Protein AF-A0A8I2YQ74-F1 (afdb_monomer_lite)

pLDDT: mean 82.82, std 14.24, range [42.28, 96.56]

Secondary structure (DSSP, 8-state):
--HHHHHHHHHHHHHHHHHHHHHHHHHHHHHHHHHHHHHHHHHHHHHHHHHHHHHHHHH-SHHHIIIIIIHHHHHHHHHHHHHHHHS-TTS-PPPTTSHHHHHHHHHHHHHHHHHIIIIIS-S----TT-HHHHHHHHHHTTS--

Radius of gyration: 22.86 Å; chains: 1; bounding box: 52×30×79 Å

Organism: NCBI:txid495285

Structure (mmCIF, N/CA/C/O backbone):
data_AF-A0A8I2YQ74-F1
#
_entry.id   AF-A0A8I2YQ74-F1
#
loop_
_atom_site.group_PDB
_atom_site.id
_atom_site.type_symbol
_atom_site.label_atom_id
_atom_site.label_alt_id
_atom_site.label_comp_id
_atom_site.label_asym_id
_atom_site.label_entity_id
_atom_site.label_seq_id
_atom_site.pdbx_PDB_ins_code
_atom_site.Cartn_x
_atom_site.Cartn_y
_atom_site.Cartn_z
_atom_site.occupancy
_atom_site.B_iso_or_equiv
_atom_site.auth_seq_id
_atom_site.auth_comp_id
_atom_site.auth_asym_id
_atom_site.auth_atom_id
_atom_site.pdbx_PDB_model_num
ATOM 1 N N . MET A 1 1 ? -22.155 -6.790 31.467 1.00 57.00 1 MET A N 1
ATOM 2 C CA . MET A 1 1 ? -21.284 -6.964 30.283 1.00 57.00 1 MET A CA 1
ATOM 3 C C . MET A 1 1 ? -22.067 -7.779 29.262 1.00 57.00 1 MET A C 1
ATOM 5 O O . MET A 1 1 ? -22.528 -8.850 29.637 1.00 57.00 1 MET A O 1
ATOM 9 N N . ASN A 1 2 ? -22.307 -7.280 28.047 1.00 72.25 2 ASN A N 1
ATOM 10 C CA . ASN A 1 2 ? -23.097 -8.011 27.047 1.00 72.25 2 ASN A CA 1
ATOM 11 C C . ASN A 1 2 ? -22.190 -9.066 26.367 1.00 72.25 2 ASN A C 1
ATOM 13 O O . ASN A 1 2 ? -21.065 -8.716 26.005 1.00 72.25 2 ASN A O 1
ATOM 17 N N . PRO A 1 3 ? -22.597 -10.338 26.183 1.00 66.88 3 PRO A N 1
ATOM 18 C CA . PRO A 1 3 ? -21.779 -11.355 25.502 1.00 66.88 3 PRO A CA 1
ATOM 19 C C . PRO A 1 3 ? -21.260 -10.924 24.115 1.00 66.88 3 PRO A C 1
ATOM 21 O O . PRO A 1 3 ? -20.165 -11.324 23.711 1.00 66.88 3 PRO A O 1
ATOM 24 N N . GLY A 1 4 ? -21.979 -10.034 23.419 1.00 73.00 4 GLY A N 1
ATOM 25 C CA . GLY A 1 4 ? -21.520 -9.428 22.164 1.00 73.00 4 GLY A CA 1
ATOM 26 C C . GLY A 1 4 ? -20.239 -8.589 22.294 1.00 73.00 4 GLY A C 1
ATOM 27 O O . GLY A 1 4 ? -19.441 -8.542 21.358 1.00 73.00 4 GLY A O 1
ATOM 28 N N . ASP A 1 5 ? -19.979 -7.983 23.454 1.00 73.62 5 ASP A N 1
ATOM 29 C CA . ASP A 1 5 ? -18.810 -7.121 23.670 1.00 73.62 5 ASP A CA 1
ATOM 30 C C . ASP A 1 5 ? -17.509 -7.931 23.729 1.00 73.62 5 ASP A C 1
ATOM 32 O O . ASP A 1 5 ? -16.469 -7.488 23.237 1.00 73.62 5 ASP A O 1
ATOM 36 N N . HIS A 1 6 ? -17.561 -9.148 24.282 1.00 76.19 6 HIS A N 1
ATOM 37 C CA . HIS A 1 6 ? -16.392 -10.020 24.397 1.00 76.19 6 HIS A CA 1
ATOM 38 C C . HIS A 1 6 ? -15.930 -10.520 23.020 1.00 76.19 6 HIS A C 1
ATOM 40 O O . HIS A 1 6 ? -14.753 -10.403 22.677 1.00 76.19 6 HIS A O 1
ATOM 46 N N . SER A 1 7 ? -16.873 -10.967 22.182 1.00 82.50 7 SER A N 1
ATOM 47 C CA . SER A 1 7 ? -16.595 -11.399 20.804 1.00 82.50 7 SER A CA 1
ATOM 48 C C . SER A 1 7 ? -16.019 -10.264 19.939 1.00 82.50 7 SER A C 1
ATOM 50 O O . SER A 1 7 ? -15.041 -10.450 19.204 1.00 82.50 7 SER A O 1
ATOM 52 N N . ARG A 1 8 ? -16.549 -9.040 20.082 1.00 82.56 8 ARG A N 1
ATOM 53 C CA . ARG A 1 8 ? -16.046 -7.849 19.371 1.00 82.56 8 ARG A CA 1
ATOM 54 C C . ARG A 1 8 ? -14.646 -7.446 19.826 1.00 82.56 8 ARG A C 1
ATOM 56 O O . ARG A 1 8 ? -13.797 -7.126 18.992 1.00 82.56 8 ARG A O 1
ATOM 63 N N . ASN A 1 9 ? -14.372 -7.486 21.128 1.00 84.88 9 ASN A N 1
ATOM 64 C CA . ASN A 1 9 ? -13.044 -7.181 21.662 1.00 84.88 9 ASN A CA 1
ATOM 65 C C . ASN A 1 9 ? -11.992 -8.191 21.172 1.00 84.88 9 ASN A C 1
ATOM 67 O O . ASN A 1 9 ? -10.908 -7.793 20.745 1.00 84.88 9 ASN A O 1
ATOM 71 N N . THR A 1 10 ? -12.331 -9.480 21.125 1.00 87.44 10 THR A N 1
ATOM 72 C CA . THR A 1 10 ? -11.458 -10.510 20.543 1.00 87.44 10 THR A CA 1
ATOM 73 C C . THR A 1 10 ? -11.221 -10.270 19.051 1.00 87.44 10 THR A C 1
ATOM 75 O O . THR A 1 10 ? -10.073 -10.264 18.604 1.00 87.44 10 THR A O 1
ATOM 78 N N . SER A 1 11 ? -12.279 -9.976 18.290 1.00 89.88 11 SER A N 1
ATOM 79 C CA . SER A 1 11 ? -12.183 -9.690 16.852 1.00 89.88 11 SER A CA 1
ATOM 80 C C . SER A 1 11 ? -11.289 -8.479 16.570 1.00 89.88 11 SER A C 1
ATOM 82 O O . SER A 1 11 ? -10.342 -8.565 15.795 1.00 89.88 11 SER A O 1
ATOM 84 N N . THR A 1 12 ? -11.519 -7.353 17.250 1.00 89.88 12 THR A N 1
ATOM 85 C CA . THR A 1 12 ? -10.696 -6.138 17.093 1.00 89.88 12 THR A CA 1
ATOM 86 C C . THR A 1 12 ? -9.232 -6.361 17.492 1.00 89.88 12 THR A C 1
ATOM 88 O O . THR A 1 12 ? -8.330 -5.850 16.825 1.00 89.88 12 THR A O 1
ATOM 91 N N . SER A 1 13 ? -8.964 -7.191 18.506 1.00 90.81 13 SER A N 1
ATOM 92 C CA . SER A 1 13 ? -7.602 -7.596 18.881 1.00 90.81 13 SER A CA 1
ATOM 93 C C . SER A 1 13 ? -6.910 -8.400 17.774 1.00 90.81 13 SER A C 1
ATOM 95 O O . SER A 1 13 ? -5.770 -8.098 17.408 1.00 90.81 13 SER A O 1
ATOM 97 N N . ILE A 1 14 ? -7.609 -9.375 17.183 1.00 93.38 14 ILE A N 1
ATOM 98 C CA . ILE A 1 14 ? -7.109 -10.185 16.062 1.00 93.38 14 ILE A CA 1
ATOM 99 C C . ILE A 1 14 ? -6.828 -9.305 14.838 1.00 93.38 14 ILE A C 1
ATOM 101 O O . ILE A 1 14 ? -5.729 -9.349 14.288 1.00 93.38 14 ILE A O 1
ATOM 105 N N . LEU A 1 15 ? -7.770 -8.441 14.458 1.00 92.88 15 LEU A N 1
ATOM 106 C CA . LEU A 1 15 ? -7.596 -7.490 13.356 1.00 92.88 15 LEU A CA 1
ATOM 107 C C . LEU A 1 15 ? -6.388 -6.575 13.588 1.00 92.88 15 LEU A C 1
ATOM 109 O O . LEU A 1 15 ? -5.584 -6.356 12.686 1.00 92.88 15 LEU A O 1
ATOM 113 N N . THR A 1 16 ? -6.191 -6.114 14.824 1.00 92.31 16 THR A N 1
ATOM 114 C CA . THR A 1 16 ? -5.026 -5.295 15.181 1.00 92.31 16 THR A CA 1
ATOM 115 C C . THR A 1 16 ? -3.715 -6.072 15.053 1.00 92.31 16 THR A C 1
ATOM 117 O O . THR A 1 16 ? -2.684 -5.485 14.723 1.00 92.31 16 THR A O 1
ATOM 120 N N . LYS A 1 17 ? -3.705 -7.386 15.315 1.00 95.25 17 LYS A N 1
ATOM 121 C CA . LYS A 1 17 ? -2.528 -8.233 15.056 1.00 95.25 17 LYS A CA 1
ATOM 122 C C . LYS A 1 17 ? -2.247 -8.331 13.555 1.00 95.25 17 LYS A C 1
ATOM 124 O O . LYS A 1 17 ? -1.100 -8.144 13.167 1.00 95.25 17 LYS A O 1
ATOM 129 N N . PHE A 1 18 ? -3.267 -8.524 12.719 1.00 95.25 18 PHE A N 1
ATOM 130 C CA . PHE A 1 18 ? -3.103 -8.585 11.262 1.00 95.25 18 PHE A CA 1
ATOM 131 C C . PHE A 1 18 ? -2.592 -7.276 10.653 1.00 95.25 18 PHE A C 1
ATOM 133 O O . PHE A 1 18 ? -1.648 -7.292 9.861 1.00 95.25 18 PHE A O 1
ATOM 140 N N . THR A 1 19 ? -3.144 -6.130 11.058 1.00 93.56 19 THR A N 1
ATOM 141 C CA . THR A 1 19 ? -2.663 -4.815 10.602 1.00 93.56 19 THR A CA 1
ATOM 142 C C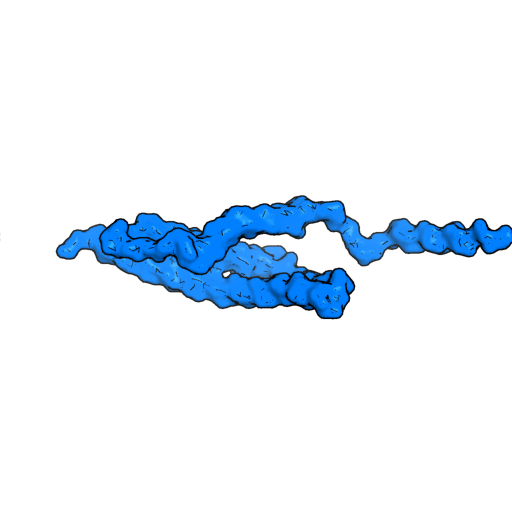 . THR A 1 19 ? -1.203 -4.577 11.000 1.00 93.56 19 THR A C 1
ATOM 144 O O . THR A 1 19 ? -0.428 -4.061 10.198 1.00 93.56 19 THR A O 1
ATOM 147 N N . ARG A 1 20 ? -0.791 -4.995 12.205 1.00 94.88 20 ARG A N 1
ATOM 148 C CA . ARG A 1 20 ? 0.605 -4.872 12.662 1.00 94.88 20 ARG A CA 1
ATOM 149 C C . ARG A 1 20 ? 1.551 -5.854 11.973 1.00 94.88 20 ARG A C 1
ATOM 151 O O . ARG A 1 20 ? 2.660 -5.468 11.633 1.00 94.88 20 ARG A O 1
ATOM 158 N N . ALA A 1 21 ? 1.118 -7.092 11.745 1.00 95.44 21 ALA A N 1
ATOM 159 C CA . ALA A 1 21 ? 1.929 -8.122 11.098 1.00 95.44 21 ALA A CA 1
ATOM 160 C C . ALA A 1 21 ? 2.182 -7.829 9.609 1.00 95.44 21 ALA A C 1
ATOM 162 O O . ALA A 1 21 ? 3.254 -8.127 9.094 1.00 95.44 21 ALA A O 1
ATOM 163 N N . SER A 1 22 ? 1.215 -7.213 8.924 1.00 96.12 22 SER A N 1
ATOM 164 C CA . SER A 1 22 ? 1.344 -6.802 7.516 1.00 96.12 22 SER A CA 1
ATOM 165 C C . SER A 1 22 ? 2.177 -5.530 7.319 1.00 96.12 22 SER A C 1
ATOM 167 O O . SER A 1 22 ? 2.768 -5.349 6.255 1.00 96.12 22 SER A O 1
ATOM 169 N N . ALA A 1 23 ? 2.258 -4.664 8.334 1.00 94.31 23 ALA A N 1
ATOM 170 C CA . ALA A 1 23 ? 2.961 -3.386 8.263 1.00 94.31 23 ALA A CA 1
ATOM 171 C C . ALA A 1 23 ? 4.433 -3.475 7.805 1.00 94.31 23 ALA A C 1
ATOM 173 O O . ALA A 1 23 ? 4.782 -2.714 6.907 1.00 94.31 23 ALA A O 1
ATOM 174 N N . PRO A 1 24 ? 5.304 -4.364 8.334 1.00 95.31 24 PRO A N 1
ATOM 175 C CA . PRO A 1 24 ? 6.704 -4.412 7.902 1.00 95.31 24 PRO A CA 1
ATOM 176 C C . PRO A 1 24 ? 6.861 -4.720 6.409 1.00 95.31 24 PRO A C 1
ATOM 178 O O . PRO A 1 24 ? 7.674 -4.080 5.755 1.00 95.31 24 PRO A O 1
ATOM 181 N N . PHE A 1 25 ? 6.045 -5.614 5.841 1.00 94.38 25 PHE A N 1
ATOM 182 C CA . PHE A 1 25 ? 6.088 -5.935 4.409 1.00 94.38 25 PHE A CA 1
ATOM 183 C C . PHE A 1 25 ? 5.760 -4.716 3.541 1.00 94.38 25 PHE A C 1
ATOM 185 O O . PHE A 1 25 ? 6.486 -4.396 2.600 1.00 94.38 25 PHE A O 1
ATOM 192 N N . ILE A 1 26 ? 4.692 -3.998 3.901 1.00 93.88 26 ILE A N 1
ATOM 193 C CA . ILE A 1 26 ? 4.281 -2.772 3.209 1.00 93.88 26 ILE A CA 1
ATOM 194 C C . ILE A 1 26 ? 5.353 -1.689 3.372 1.00 93.88 26 ILE A C 1
ATOM 196 O O . ILE A 1 26 ? 5.695 -1.022 2.401 1.00 93.88 26 ILE A O 1
ATOM 200 N N . SER A 1 27 ? 5.926 -1.538 4.568 1.00 94.19 27 SER A N 1
ATOM 201 C CA . SER A 1 27 ? 6.992 -0.570 4.838 1.00 94.19 27 SER A CA 1
ATOM 202 C C . SER A 1 27 ? 8.246 -0.843 4.013 1.00 94.19 27 SER A C 1
ATOM 204 O O . SER A 1 27 ? 8.786 0.085 3.416 1.00 94.19 27 SER A O 1
ATOM 206 N N . THR A 1 28 ? 8.707 -2.094 3.934 1.00 91.94 28 THR A N 1
ATOM 207 C CA . THR A 1 28 ? 9.878 -2.445 3.119 1.00 91.94 28 THR A CA 1
ATOM 208 C C . THR A 1 28 ? 9.606 -2.201 1.638 1.00 91.94 28 THR A C 1
ATOM 210 O O . THR A 1 28 ? 10.458 -1.636 0.952 1.00 91.94 28 THR A O 1
ATOM 213 N N . PHE A 1 29 ? 8.413 -2.556 1.151 1.00 91.25 29 PHE A N 1
ATOM 214 C CA . PHE A 1 29 ? 8.018 -2.239 -0.218 1.00 91.25 29 PHE A CA 1
ATOM 215 C C . PHE A 1 29 ? 8.040 -0.730 -0.474 1.00 91.25 29 PHE A C 1
ATOM 217 O O . PHE A 1 29 ? 8.660 -0.294 -1.438 1.00 91.25 29 PHE A O 1
ATOM 224 N N . LEU A 1 30 ? 7.419 0.075 0.393 1.00 92.38 30 LEU A N 1
ATOM 225 C CA . LEU A 1 30 ? 7.389 1.532 0.247 1.00 92.38 30 LEU A CA 1
ATOM 226 C C . LEU A 1 30 ? 8.789 2.141 0.288 1.00 92.38 30 LEU A C 1
ATOM 228 O O . LEU A 1 30 ? 9.065 3.045 -0.491 1.00 92.38 30 LEU A O 1
ATOM 232 N N . LEU A 1 31 ? 9.678 1.639 1.146 1.00 91.94 31 LEU A N 1
ATOM 233 C CA . LEU A 1 31 ? 11.060 2.108 1.226 1.00 91.94 31 LEU A CA 1
ATOM 234 C C . LEU A 1 31 ? 11.785 1.909 -0.108 1.00 91.94 31 LEU A C 1
ATOM 236 O O . LEU A 1 31 ? 12.375 2.848 -0.640 1.00 91.94 31 LEU A O 1
ATOM 240 N N . VAL A 1 32 ? 11.700 0.706 -0.679 1.00 89.25 32 VAL A N 1
ATOM 241 C CA . VAL A 1 32 ? 12.335 0.402 -1.967 1.00 89.25 32 VAL A CA 1
ATOM 242 C C . VAL A 1 32 ? 11.646 1.157 -3.105 1.00 89.25 32 VAL A C 1
ATOM 244 O O . VAL A 1 32 ? 12.320 1.773 -3.926 1.00 89.25 32 VAL A O 1
ATOM 247 N N . HIS A 1 33 ? 10.315 1.178 -3.140 1.00 90.31 33 HIS A N 1
ATOM 248 C CA . HIS A 1 33 ? 9.538 1.804 -4.211 1.00 90.31 33 HIS A CA 1
ATOM 249 C C . HIS A 1 33 ? 9.706 3.324 -4.251 1.00 90.31 33 HIS A C 1
ATOM 251 O O . HIS A 1 33 ? 9.895 3.886 -5.324 1.00 90.31 33 HIS A O 1
ATOM 257 N N . LEU A 1 34 ? 9.697 3.992 -3.093 1.00 92.69 34 LEU A N 1
ATOM 258 C CA . LEU A 1 34 ? 9.882 5.444 -2.999 1.00 92.69 34 LEU A CA 1
ATOM 259 C C . LEU A 1 34 ? 11.336 5.871 -3.218 1.00 92.69 34 LEU A C 1
ATOM 261 O O . LEU A 1 34 ? 11.571 7.025 -3.577 1.00 92.69 34 LEU A O 1
ATOM 265 N N . SER A 1 35 ? 12.309 4.965 -3.074 1.00 92.44 35 SER A N 1
ATOM 266 C CA . SER A 1 35 ? 13.712 5.288 -3.356 1.00 92.44 35 SER A C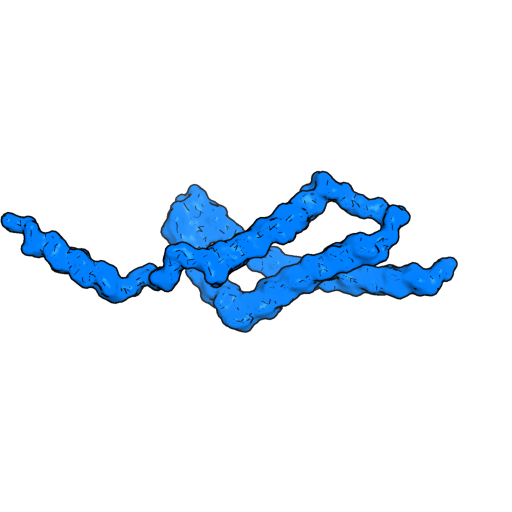A 1
ATOM 267 C C . SER A 1 35 ? 13.939 5.695 -4.819 1.00 92.44 35 SER A C 1
ATOM 269 O O . SER A 1 35 ? 14.685 6.638 -5.071 1.00 92.44 35 SER A O 1
ATOM 271 N N . ALA A 1 36 ? 13.245 5.076 -5.783 1.00 90.56 36 ALA A N 1
ATOM 272 C CA . ALA A 1 36 ? 13.390 5.411 -7.201 1.00 90.56 36 ALA A CA 1
ATOM 273 C C . ALA A 1 36 ? 12.899 6.837 -7.545 1.00 90.56 36 ALA A C 1
ATOM 275 O O . ALA A 1 36 ? 13.656 7.577 -8.183 1.00 90.56 36 ALA A O 1
ATOM 276 N N . PRO A 1 37 ? 11.694 7.279 -7.128 1.00 89.94 37 PRO A N 1
ATOM 277 C CA . PRO A 1 37 ? 11.265 8.670 -7.273 1.00 89.94 37 PRO A CA 1
ATOM 278 C C . PRO A 1 37 ? 12.137 9.665 -6.503 1.00 89.94 37 PRO A C 1
ATOM 280 O O . PRO A 1 37 ? 12.399 10.754 -7.003 1.00 89.94 37 PRO A O 1
ATOM 283 N N . LEU A 1 38 ? 12.616 9.309 -5.306 1.00 93.44 38 LEU A N 1
ATOM 284 C CA . LEU A 1 38 ? 13.494 10.189 -4.529 1.00 93.44 38 LEU A CA 1
ATOM 285 C C . LEU A 1 38 ? 14.823 10.425 -5.254 1.00 93.44 38 LEU A C 1
ATOM 287 O O . LEU A 1 38 ? 15.231 11.574 -5.425 1.00 93.44 38 LEU A O 1
ATOM 291 N N . LEU A 1 39 ? 15.456 9.355 -5.740 1.00 94.00 39 LEU A N 1
ATOM 292 C CA . LEU A 1 39 ? 16.740 9.413 -6.441 1.00 94.00 39 LEU A CA 1
ATOM 293 C C . LEU A 1 39 ? 16.660 10.090 -7.813 1.00 94.00 39 LEU A C 1
ATOM 295 O O . LEU A 1 39 ? 17.686 10.551 -8.318 1.00 94.00 39 LEU A O 1
ATOM 299 N N . ALA A 1 40 ? 15.461 10.236 -8.383 1.00 92.38 40 ALA A N 1
ATOM 300 C CA . ALA A 1 40 ? 15.258 11.043 -9.582 1.00 92.38 40 ALA A CA 1
ATOM 301 C C . ALA A 1 40 ? 15.669 12.514 -9.377 1.00 92.38 40 ALA A C 1
ATOM 303 O O . ALA A 1 40 ? 16.147 13.143 -10.316 1.00 92.38 40 ALA A O 1
ATOM 304 N N . ASN A 1 41 ? 15.557 13.044 -8.151 1.00 93.00 41 ASN A N 1
ATOM 305 C CA . ASN A 1 41 ? 15.967 14.418 -7.827 1.00 93.00 41 ASN A CA 1
ATOM 306 C C . ASN A 1 41 ? 17.493 14.612 -7.804 1.00 93.00 41 ASN A C 1
ATOM 308 O O . ASN A 1 41 ? 17.956 15.747 -7.805 1.00 93.00 41 ASN A O 1
ATOM 312 N N . VAL A 1 42 ? 18.273 13.525 -7.761 1.00 92.25 42 VAL A N 1
ATOM 313 C CA . VAL A 1 42 ? 19.743 13.574 -7.688 1.00 92.25 42 VAL A CA 1
ATOM 314 C C . VAL A 1 42 ? 20.368 13.128 -9.007 1.00 92.25 42 VAL A C 1
ATOM 316 O O . VAL A 1 42 ? 21.207 13.825 -9.564 1.00 92.25 42 VAL A O 1
ATOM 319 N N . GLY A 1 43 ? 19.957 11.966 -9.521 1.00 87.69 43 GLY A N 1
ATOM 320 C CA . GLY A 1 43 ? 20.544 11.345 -10.714 1.00 87.69 43 GLY A CA 1
ATOM 321 C C . GLY A 1 43 ? 19.627 11.330 -11.936 1.00 87.69 43 GLY A C 1
ATOM 322 O O . GLY A 1 43 ? 19.889 10.591 -12.888 1.00 87.69 43 GLY A O 1
ATOM 323 N N . GLY A 1 44 ? 18.532 12.094 -11.903 1.00 91.12 44 GLY A N 1
ATOM 324 C CA . GLY A 1 44 ? 17.577 12.194 -13.000 1.00 91.12 44 GLY A CA 1
ATOM 325 C C . GLY A 1 44 ? 16.848 10.884 -13.312 1.00 91.12 44 GLY A C 1
ATOM 326 O O . GLY A 1 44 ? 16.811 9.929 -12.528 1.00 91.12 44 GLY A O 1
ATOM 327 N N . SER A 1 45 ? 16.263 10.830 -14.507 1.00 88.19 45 SER A N 1
ATOM 328 C CA . SER A 1 45 ? 15.499 9.678 -14.998 1.00 88.19 45 SER A CA 1
ATOM 329 C C . SER A 1 45 ? 16.337 8.400 -15.107 1.00 88.19 45 SER A C 1
ATOM 331 O O . SER A 1 45 ? 15.821 7.313 -14.845 1.00 88.19 45 SER A O 1
ATOM 333 N N . SER A 1 46 ? 17.627 8.510 -15.436 1.00 89.06 46 SER A N 1
ATOM 334 C CA . SER A 1 46 ? 18.536 7.367 -15.579 1.00 89.06 46 SER A CA 1
ATOM 335 C C . SER A 1 46 ? 18.738 6.621 -14.258 1.00 89.06 46 SER A C 1
ATOM 337 O O . SER A 1 46 ? 18.599 5.398 -14.212 1.00 89.06 46 SER A O 1
ATOM 33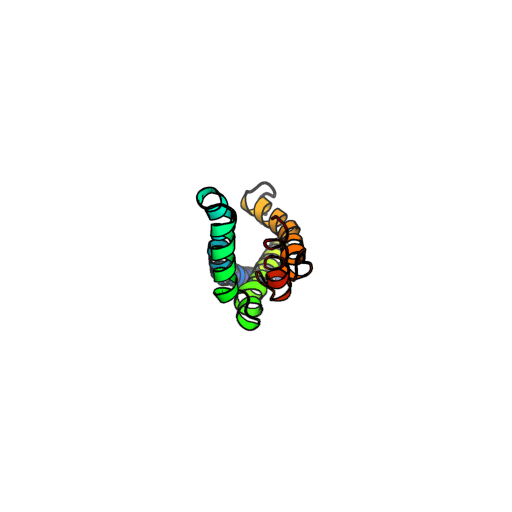9 N N . LEU A 1 47 ? 19.002 7.344 -13.161 1.00 88.94 47 LEU A N 1
ATOM 340 C CA . LEU A 1 47 ? 19.173 6.723 -11.845 1.00 88.94 47 LEU A CA 1
ATOM 341 C C . LEU A 1 47 ? 17.857 6.135 -11.325 1.00 88.94 47 LEU A C 1
ATOM 343 O O . LEU A 1 47 ? 17.837 5.008 -10.834 1.00 88.94 47 LEU A O 1
ATOM 347 N N . SER A 1 48 ? 16.752 6.862 -11.497 1.00 90.69 48 SER A N 1
ATOM 348 C CA . SER A 1 48 ? 15.415 6.373 -11.145 1.00 90.69 48 SER A CA 1
ATOM 349 C C . SER A 1 48 ? 15.074 5.061 -11.866 1.00 90.69 48 SER A C 1
ATOM 351 O O . SER A 1 48 ? 14.618 4.102 -11.241 1.00 90.69 48 SER A O 1
ATOM 353 N N . SER A 1 49 ? 15.390 4.980 -13.163 1.00 87.44 49 SER A N 1
ATOM 354 C CA . SER A 1 49 ? 15.158 3.789 -13.989 1.00 87.44 49 SER A CA 1
ATOM 355 C C . SER A 1 49 ? 15.971 2.587 -13.507 1.00 87.44 49 SER A C 1
ATOM 357 O O . SER A 1 49 ? 15.424 1.493 -13.378 1.00 87.44 49 SER A O 1
ATOM 359 N N . ASN A 1 50 ? 17.250 2.783 -13.172 1.00 89.12 50 ASN A N 1
ATOM 360 C CA . ASN A 1 50 ? 18.104 1.714 -12.644 1.00 89.12 50 ASN A CA 1
ATOM 361 C C . ASN A 1 50 ? 17.572 1.155 -11.316 1.00 89.12 50 ASN A C 1
ATOM 363 O O . ASN A 1 50 ? 17.532 -0.058 -11.114 1.00 89.12 50 ASN A O 1
ATOM 367 N N . VAL A 1 51 ? 17.102 2.029 -10.425 1.00 88.31 51 VAL A N 1
ATOM 368 C CA . VAL A 1 51 ? 16.531 1.623 -9.132 1.00 88.31 51 VAL A CA 1
ATOM 369 C C . VAL A 1 51 ? 15.189 0.911 -9.322 1.00 88.31 51 VAL A C 1
ATOM 371 O O . VAL A 1 51 ? 14.923 -0.095 -8.664 1.00 88.31 51 VAL A O 1
ATOM 374 N N . MET A 1 52 ? 14.36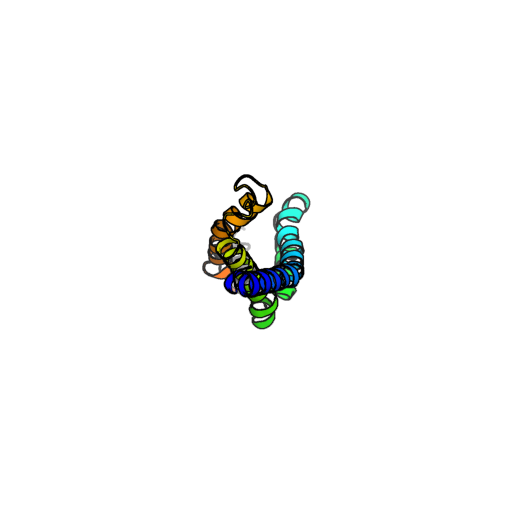2 1.355 -10.271 1.00 86.75 52 MET A N 1
ATOM 375 C CA . MET A 1 52 ? 13.137 0.640 -10.638 1.00 86.75 52 MET A CA 1
ATOM 376 C C . MET A 1 52 ? 13.411 -0.758 -11.207 1.00 86.75 52 MET A C 1
ATOM 378 O O . MET A 1 52 ? 12.654 -1.686 -10.917 1.00 86.75 52 MET A O 1
ATOM 382 N N . LEU A 1 53 ? 14.484 -0.939 -11.985 1.00 87.38 53 LEU A N 1
ATOM 383 C CA . LEU A 1 53 ? 14.885 -2.259 -12.483 1.00 87.38 53 LEU A CA 1
ATOM 384 C C . LEU A 1 53 ? 15.301 -3.195 -11.339 1.00 87.38 53 LEU A C 1
ATOM 386 O O . LEU A 1 53 ? 14.892 -4.355 -11.329 1.00 87.38 53 LEU A O 1
ATOM 390 N N . LEU A 1 54 ? 16.020 -2.686 -10.334 1.00 85.50 54 LEU A N 1
ATOM 391 C CA . LEU A 1 54 ? 16.323 -3.448 -9.115 1.00 85.50 54 LEU A CA 1
ATOM 392 C C . LEU A 1 54 ? 15.047 -3.837 -8.356 1.00 85.50 54 LEU A C 1
ATOM 394 O O . LEU A 1 54 ? 14.887 -4.986 -7.942 1.00 85.50 54 LEU A O 1
ATOM 398 N N . GLY A 1 55 ? 14.105 -2.901 -8.216 1.00 82.06 55 GLY A N 1
ATOM 399 C CA . GLY A 1 55 ? 12.804 -3.164 -7.598 1.00 82.06 55 GLY A CA 1
ATOM 400 C C . GLY A 1 55 ? 12.007 -4.248 -8.331 1.00 82.06 55 GLY A C 1
ATOM 401 O O . GLY A 1 55 ? 11.366 -5.084 -7.687 1.00 82.06 55 GLY A O 1
ATOM 402 N N . ARG A 1 56 ? 12.088 -4.286 -9.669 1.00 84.50 56 ARG A N 1
ATOM 403 C CA . ARG A 1 56 ? 11.474 -5.340 -10.488 1.00 84.50 56 ARG A CA 1
ATOM 404 C C . ARG A 1 56 ? 12.051 -6.710 -10.159 1.00 84.50 56 ARG A C 1
ATOM 406 O O . ARG A 1 56 ? 11.277 -7.626 -9.885 1.00 84.50 56 ARG A O 1
ATOM 413 N N . GLU A 1 57 ? 13.372 -6.834 -10.136 1.00 84.19 57 GLU A N 1
ATOM 414 C CA . GLU A 1 57 ? 14.025 -8.102 -9.819 1.00 84.19 57 GLU A CA 1
ATOM 415 C C . GLU A 1 57 ? 13.672 -8.552 -8.400 1.00 84.19 57 GLU A C 1
ATOM 417 O O . GLU A 1 57 ? 13.325 -9.707 -8.179 1.00 84.19 57 GLU A O 1
ATOM 422 N N . TYR A 1 58 ? 13.650 -7.643 -7.425 1.00 79.38 58 TYR A N 1
ATOM 423 C CA . TYR A 1 58 ? 13.432 -8.026 -6.033 1.00 79.38 58 TYR A CA 1
ATOM 424 C C . TYR A 1 58 ? 11.959 -8.277 -5.668 1.00 79.38 58 TYR A C 1
ATOM 426 O O . TYR A 1 58 ? 11.694 -9.185 -4.886 1.00 79.38 58 TYR A O 1
ATOM 434 N N . TYR A 1 59 ? 10.978 -7.561 -6.232 1.00 76.88 59 TYR A N 1
ATOM 435 C CA . TYR A 1 59 ? 9.568 -7.674 -5.806 1.00 76.88 59 TYR A CA 1
ATOM 436 C C . TYR A 1 59 ? 8.566 -8.047 -6.903 1.00 76.88 59 TYR A C 1
ATOM 438 O O . TYR A 1 59 ? 7.529 -8.615 -6.572 1.00 76.88 59 TYR A O 1
ATOM 446 N N . GLN A 1 60 ? 8.839 -7.801 -8.188 1.00 80.31 60 GLN A N 1
ATOM 447 C CA . GLN A 1 60 ? 7.852 -8.001 -9.268 1.00 80.31 60 GLN A CA 1
ATOM 448 C C . GLN A 1 60 ? 7.848 -9.418 -9.871 1.00 80.31 60 GLN A C 1
ATOM 450 O O . GLN A 1 60 ? 7.383 -9.608 -10.998 1.00 80.31 60 GLN A O 1
ATOM 455 N N . THR A 1 61 ? 8.335 -10.425 -9.140 1.00 84.44 61 THR A N 1
ATOM 456 C CA . THR A 1 61 ? 8.158 -11.826 -9.556 1.00 84.44 61 THR A CA 1
ATOM 457 C C . THR A 1 61 ? 6.741 -12.312 -9.250 1.00 84.44 61 THR A C 1
ATOM 459 O O . THR A 1 61 ? 6.152 -11.850 -8.268 1.00 84.44 61 THR A O 1
ATOM 462 N N . PRO A 1 62 ? 6.202 -13.286 -10.015 1.00 84.06 62 PRO A N 1
ATOM 463 C CA . PRO A 1 62 ? 4.830 -13.771 -9.830 1.00 84.06 62 PRO A CA 1
ATOM 464 C C . PRO A 1 62 ? 4.520 -14.210 -8.393 1.00 84.06 62 PRO A C 1
ATOM 466 O O . PRO A 1 62 ? 3.415 -14.011 -7.893 1.00 84.06 62 PRO A O 1
ATOM 469 N N . PHE A 1 63 ? 5.515 -14.782 -7.711 1.00 87.75 63 PHE A N 1
ATOM 470 C CA . PHE A 1 63 ? 5.396 -15.194 -6.319 1.00 87.75 63 PHE A CA 1
ATOM 471 C C . PHE A 1 63 ? 5.502 -14.005 -5.350 1.00 87.75 63 PHE A C 1
ATOM 473 O O . PHE A 1 63 ? 4.597 -13.779 -4.545 1.00 87.75 63 PHE A O 1
ATOM 480 N N . ARG A 1 64 ? 6.588 -13.221 -5.412 1.00 86.12 64 ARG A N 1
ATOM 481 C CA . ARG A 1 64 ? 6.855 -12.175 -4.408 1.00 86.12 64 ARG A CA 1
ATOM 482 C C . ARG A 1 64 ? 5.831 -11.052 -4.459 1.00 86.12 64 ARG A C 1
ATOM 484 O O . ARG A 1 64 ? 5.380 -10.604 -3.411 1.00 86.12 64 ARG A O 1
ATOM 491 N N . GLU A 1 65 ? 5.392 -10.656 -5.645 1.00 88.00 65 GLU A N 1
ATOM 492 C CA . GLU A 1 65 ? 4.380 -9.613 -5.780 1.00 88.00 65 GLU A CA 1
ATOM 493 C C . GLU A 1 65 ? 3.057 -10.042 -5.132 1.00 88.00 65 GLU A C 1
ATOM 495 O O . GLU A 1 65 ? 2.467 -9.303 -4.344 1.00 88.00 65 GLU A O 1
ATOM 500 N N . LYS A 1 66 ? 2.604 -11.273 -5.394 1.00 89.75 66 LYS A N 1
ATOM 501 C CA . LYS A 1 66 ? 1.331 -11.763 -4.863 1.00 89.75 66 LYS A CA 1
ATOM 502 C C . LYS A 1 66 ? 1.372 -11.944 -3.346 1.00 89.75 66 LYS A C 1
ATOM 504 O O . LYS A 1 66 ? 0.447 -11.519 -2.651 1.00 89.75 66 LYS A O 1
ATOM 509 N N . TYR A 1 67 ? 2.432 -12.559 -2.825 1.00 91.62 67 TYR A N 1
ATOM 510 C CA . TYR A 1 67 ? 2.485 -12.986 -1.424 1.00 91.62 67 TYR A CA 1
ATOM 511 C C . TYR A 1 67 ? 3.175 -12.000 -0.481 1.00 91.62 67 TYR A C 1
ATOM 513 O O . TYR A 1 67 ? 2.821 -11.968 0.692 1.00 91.62 67 TYR A O 1
ATOM 521 N N . LEU A 1 68 ? 4.124 -11.192 -0.959 1.00 90.69 68 LEU A N 1
ATOM 522 C CA . LEU A 1 68 ? 4.870 -10.243 -0.120 1.00 90.69 68 LEU A CA 1
ATOM 523 C C . LEU A 1 68 ? 4.396 -8.797 -0.279 1.00 90.69 68 LEU A C 1
ATOM 525 O O . LEU A 1 68 ? 4.672 -7.984 0.597 1.00 90.69 68 LEU A O 1
ATOM 529 N N . LEU A 1 69 ? 3.662 -8.475 -1.350 1.00 91.56 69 LEU A N 1
ATOM 530 C CA . LEU A 1 69 ? 3.091 -7.143 -1.556 1.00 91.56 69 LEU A CA 1
ATOM 531 C C . LEU A 1 69 ? 1.561 -7.156 -1.481 1.00 91.56 69 LEU A C 1
ATOM 533 O O . LEU A 1 69 ? 0.988 -6.577 -0.558 1.00 91.56 69 LEU A O 1
ATOM 537 N N . LEU A 1 70 ? 0.891 -7.831 -2.418 1.00 93.38 70 LEU A N 1
ATOM 538 C CA . LEU A 1 70 ? -0.568 -7.750 -2.547 1.00 93.38 70 LEU A CA 1
ATOM 539 C C . LEU A 1 70 ? -1.294 -8.387 -1.361 1.00 93.38 70 LEU A C 1
ATOM 541 O O . LEU A 1 70 ? -2.262 -7.818 -0.863 1.00 93.38 70 LEU A O 1
ATOM 545 N N . THR A 1 71 ? -0.815 -9.533 -0.873 1.00 94.81 71 THR A N 1
ATOM 546 C CA . THR A 1 71 ? -1.428 -10.214 0.276 1.00 94.81 71 THR A CA 1
ATOM 547 C C . THR A 1 71 ? -1.315 -9.382 1.564 1.00 94.81 71 THR A C 1
ATOM 549 O O . THR A 1 71 ? -2.354 -9.112 2.170 1.00 94.81 71 THR A O 1
ATOM 552 N N . PRO A 1 72 ? -0.127 -8.891 1.981 1.00 94.19 72 PRO A N 1
ATOM 553 C CA . PRO A 1 72 ? -0.020 -8.010 3.140 1.00 94.19 72 PRO A CA 1
ATOM 554 C C . PRO A 1 72 ? -0.826 -6.724 2.980 1.00 94.19 72 PRO A C 1
ATOM 556 O O . PRO A 1 72 ? -1.493 -6.321 3.930 1.00 94.19 72 PRO A O 1
ATOM 559 N N . LEU A 1 73 ? -0.833 -6.115 1.788 1.00 94.56 73 LEU A N 1
ATOM 560 C CA . LEU A 1 73 ? -1.623 -4.916 1.507 1.00 94.56 73 LEU A CA 1
ATOM 561 C C . LEU A 1 73 ? -3.128 -5.170 1.670 1.00 94.56 73 LEU A C 1
ATOM 563 O O . LEU A 1 73 ? -3.808 -4.408 2.358 1.00 94.56 73 LEU A O 1
ATOM 567 N N . ALA A 1 74 ? -3.639 -6.263 1.101 1.00 95.69 74 ALA A N 1
ATOM 568 C CA . ALA A 1 74 ? -5.041 -6.647 1.223 1.00 95.69 74 ALA A CA 1
ATOM 569 C C . ALA A 1 74 ? -5.422 -6.923 2.684 1.00 95.69 74 ALA A C 1
ATOM 571 O O . ALA A 1 74 ? -6.417 -6.387 3.169 1.00 95.69 74 ALA A O 1
ATOM 572 N N . ILE A 1 75 ? -4.602 -7.692 3.412 1.00 96.56 75 ILE A N 1
ATOM 573 C CA . ILE A 1 75 ? -4.810 -7.975 4.840 1.00 96.56 75 ILE A CA 1
ATOM 574 C C . ILE A 1 75 ? -4.812 -6.678 5.653 1.00 96.56 75 ILE A C 1
ATOM 576 O O . ILE A 1 75 ? -5.665 -6.509 6.526 1.00 96.56 75 ILE A O 1
ATOM 580 N N . HIS A 1 76 ? -3.891 -5.755 5.373 1.00 96.00 76 HIS A N 1
ATOM 581 C CA . HIS A 1 76 ? -3.779 -4.483 6.081 1.00 96.00 76 HIS A CA 1
ATOM 582 C C . HIS A 1 76 ? -5.025 -3.615 5.893 1.00 96.00 76 HIS A C 1
ATOM 584 O O . HIS A 1 76 ? -5.615 -3.162 6.878 1.00 96.00 76 HIS A O 1
ATOM 590 N N . VAL A 1 77 ? -5.453 -3.430 4.639 1.00 94.94 77 VAL A N 1
ATOM 591 C CA . VAL A 1 77 ? -6.634 -2.632 4.287 1.00 94.94 77 VAL A CA 1
ATOM 592 C C . VAL A 1 77 ? -7.905 -3.275 4.835 1.00 94.94 77 VAL A C 1
ATOM 594 O O . VAL A 1 77 ? -8.680 -2.604 5.516 1.00 94.94 77 VAL A O 1
ATOM 597 N N . ALA A 1 78 ? -8.101 -4.577 4.613 1.00 95.25 78 ALA A N 1
ATOM 598 C CA . ALA A 1 78 ? -9.285 -5.293 5.077 1.00 95.25 78 ALA A CA 1
ATOM 599 C C . ALA A 1 78 ? -9.388 -5.286 6.608 1.00 95.25 78 ALA A C 1
ATOM 601 O O . ALA A 1 78 ? -10.443 -4.965 7.152 1.00 95.25 78 ALA A O 1
ATOM 602 N N . SER A 1 79 ? -8.284 -5.558 7.314 1.00 93.62 79 SER A N 1
ATOM 603 C CA . SER A 1 79 ? -8.263 -5.544 8.783 1.00 93.62 79 SER A CA 1
ATOM 604 C C . SER A 1 79 ? -8.498 -4.140 9.338 1.00 93.62 79 SER A C 1
ATOM 606 O O . SER A 1 79 ? -9.235 -3.991 10.310 1.00 93.62 79 SER A O 1
ATOM 608 N N . GLY A 1 80 ? -7.928 -3.103 8.713 1.00 90.94 80 GLY A N 1
ATOM 609 C CA . GLY A 1 80 ? -8.129 -1.709 9.114 1.00 90.94 80 GLY A CA 1
ATOM 610 C C . GLY A 1 80 ? -9.572 -1.232 8.916 1.00 90.94 80 GLY A C 1
ATOM 611 O O . GLY A 1 80 ? -10.148 -0.614 9.815 1.00 90.94 80 GLY A O 1
ATOM 612 N N . LEU A 1 81 ? -10.183 -1.569 7.776 1.00 91.88 81 LEU A N 1
ATOM 613 C CA . LEU A 1 81 ? -11.591 -1.276 7.498 1.00 91.88 81 LEU A CA 1
ATOM 614 C C . LEU A 1 81 ? -12.513 -2.034 8.455 1.00 91.88 81 LEU A C 1
ATOM 616 O O . LEU A 1 81 ? -13.358 -1.420 9.104 1.00 91.88 81 LEU A O 1
ATOM 620 N N . ALA A 1 82 ? -12.304 -3.340 8.621 1.00 91.44 82 ALA A N 1
ATOM 621 C CA . ALA A 1 82 ? -13.088 -4.149 9.546 1.00 91.44 82 ALA A CA 1
ATOM 622 C C . ALA A 1 82 ? -12.938 -3.655 10.995 1.00 91.44 82 ALA A C 1
ATOM 624 O O . ALA A 1 82 ? -13.920 -3.597 11.732 1.00 91.44 82 ALA A O 1
ATOM 625 N N . HIS A 1 83 ? -11.745 -3.201 11.397 1.00 89.19 83 HIS A N 1
ATOM 626 C CA . HIS A 1 83 ? -11.528 -2.654 12.735 1.00 89.19 83 HIS A CA 1
ATOM 627 C C . HIS A 1 83 ? -12.347 -1.376 12.931 1.00 89.19 83 HIS A C 1
ATOM 629 O O . HIS A 1 83 ? -12.940 -1.175 13.991 1.00 89.19 83 HIS A O 1
ATOM 635 N N . ARG A 1 84 ? -12.430 -0.525 11.903 1.00 86.31 84 ARG A N 1
ATOM 636 C CA . ARG A 1 84 ? -13.237 0.700 11.925 1.00 86.31 84 ARG A CA 1
ATOM 637 C C . ARG A 1 84 ? -14.745 0.411 11.964 1.00 86.31 84 ARG A C 1
ATOM 639 O O . ARG A 1 84 ? -15.447 1.138 12.653 1.00 86.31 84 ARG A O 1
ATOM 646 N N . LEU A 1 85 ? -15.222 -0.649 11.306 1.00 87.69 85 LEU A N 1
ATOM 647 C CA . LEU A 1 85 ? -16.638 -1.058 11.317 1.00 87.69 85 LEU A CA 1
ATOM 648 C C . LEU A 1 85 ? -17.060 -1.763 12.618 1.00 87.69 85 LEU A C 1
ATOM 650 O O . LEU A 1 85 ? -18.192 -1.619 13.076 1.00 87.69 85 LEU A O 1
ATOM 654 N N . LEU A 1 86 ? -16.159 -2.541 13.224 1.00 87.38 86 LEU A N 1
ATOM 655 C CA . LEU A 1 86 ? -16.452 -3.307 14.440 1.00 87.38 86 LEU A CA 1
ATOM 656 C C . LEU A 1 86 ? -16.278 -2.489 15.724 1.00 87.38 86 LEU A C 1
ATOM 658 O O . LEU A 1 86 ? -16.903 -2.819 16.740 1.00 87.38 86 LEU A O 1
ATOM 662 N N . THR A 1 87 ? -15.464 -1.428 15.687 1.00 84.81 87 THR A N 1
ATOM 663 C CA . THR A 1 87 ? -15.268 -0.527 16.829 1.00 84.81 87 THR A CA 1
ATOM 664 C C . THR A 1 87 ? -16.581 0.202 17.142 1.00 84.81 87 THR A C 1
ATOM 666 O O . THR A 1 87 ? -17.114 0.885 16.271 1.00 84.81 87 THR A O 1
ATOM 669 N N . PRO A 1 88 ? -17.131 0.064 18.362 1.00 78.06 88 PRO A N 1
ATOM 670 C CA . PRO A 1 88 ? -18.390 0.708 18.723 1.00 78.06 88 PRO A CA 1
ATOM 671 C C . PRO A 1 88 ? -18.253 2.233 18.749 1.00 78.06 88 PRO A C 1
ATOM 673 O O . PRO A 1 88 ? -17.211 2.755 19.144 1.00 78.06 88 PRO A O 1
ATOM 676 N N . SER A 1 89 ? -19.336 2.942 18.411 1.00 70.06 89 SER A N 1
ATOM 677 C CA . SER A 1 89 ? -19.379 4.415 18.373 1.00 70.06 89 SER A CA 1
ATOM 678 C C . SER A 1 89 ? -19.102 5.083 19.727 1.00 70.06 89 SER A C 1
ATOM 680 O O . SER A 1 89 ? -18.818 6.278 19.768 1.00 70.06 89 SER A O 1
ATOM 682 N N . SER A 1 90 ? -19.172 4.330 20.832 1.00 73.44 90 SER A N 1
ATOM 683 C CA . SER A 1 90 ? -18.783 4.794 22.169 1.00 73.44 90 SER A CA 1
ATOM 684 C C . SER A 1 90 ? -17.274 5.021 22.302 1.00 73.44 90 SER A C 1
ATOM 686 O O . SER A 1 90 ? -16.842 5.833 23.118 1.00 73.44 90 SER A O 1
ATOM 688 N N . LYS A 1 91 ? -16.457 4.342 21.487 1.00 74.38 91 LYS A N 1
ATOM 689 C CA . LYS A 1 91 ? -15.032 4.639 21.341 1.00 74.38 91 LYS A CA 1
ATOM 690 C C . LYS A 1 91 ? -14.887 5.696 20.253 1.00 74.38 91 LYS A C 1
ATOM 692 O O . LYS A 1 91 ? -15.192 5.433 19.095 1.00 74.38 91 LYS A O 1
ATOM 697 N N . GLN A 1 92 ? -14.408 6.880 20.629 1.00 71.25 92 GLN A N 1
ATOM 698 C CA . GLN A 1 92 ? -14.160 7.988 19.703 1.00 71.25 92 GLN A CA 1
ATOM 699 C C . GLN A 1 92 ? -13.268 7.518 18.535 1.00 71.25 92 GLN A C 1
ATOM 701 O O . GLN A 1 92 ? -12.097 7.186 18.760 1.00 71.25 92 GLN A O 1
ATOM 706 N N . PRO A 1 93 ? -13.779 7.457 17.290 1.00 71.81 93 PRO A N 1
ATOM 707 C CA . PRO A 1 93 ? -12.954 7.099 16.149 1.00 71.81 93 PRO A CA 1
ATOM 708 C C . PRO A 1 93 ? -11.895 8.182 15.916 1.00 71.81 93 PRO A C 1
ATOM 710 O O . PRO A 1 93 ? -12.114 9.369 16.164 1.00 71.81 93 PRO A O 1
ATOM 713 N N . ARG A 1 94 ? -10.721 7.781 15.412 1.00 77.69 94 ARG A N 1
ATOM 714 C CA . ARG A 1 94 ? -9.665 8.736 15.050 1.00 77.69 94 ARG A CA 1
ATOM 715 C C . ARG A 1 94 ? -10.223 9.752 14.049 1.00 77.69 94 ARG A C 1
ATOM 717 O O . ARG A 1 94 ? -10.799 9.352 13.037 1.00 77.69 94 ARG A O 1
ATOM 724 N N . LYS A 1 95 ? -10.013 11.046 14.321 1.00 84.12 95 LYS A N 1
ATOM 725 C CA . LYS A 1 95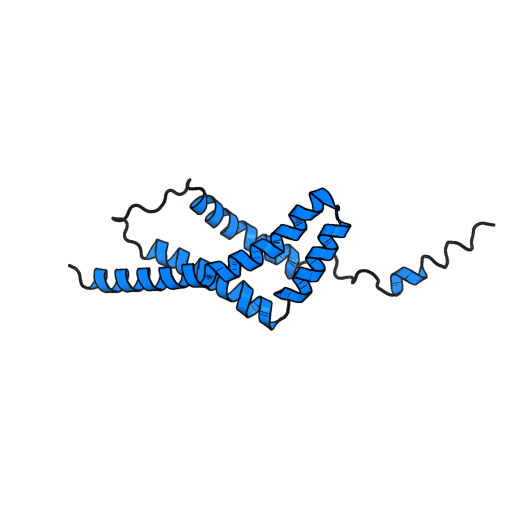 ? -10.489 12.152 13.476 1.00 84.12 95 LYS A CA 1
ATOM 726 C C . LYS A 1 95 ? -10.115 11.916 12.009 1.00 84.12 95 LYS A C 1
ATOM 728 O O . LYS A 1 95 ? -8.992 11.493 11.711 1.00 84.12 95 LYS A O 1
ATOM 733 N N . ALA A 1 96 ? -11.038 12.214 11.095 1.00 80.50 96 ALA A N 1
ATOM 734 C CA . ALA A 1 96 ? -10.802 12.084 9.655 1.00 80.50 96 ALA A CA 1
ATOM 735 C C . ALA A 1 96 ? -9.665 13.000 9.166 1.00 80.50 96 ALA A C 1
ATOM 737 O O . ALA A 1 96 ? -8.952 12.647 8.235 1.00 80.50 96 ALA A O 1
ATOM 738 N N . THR A 1 97 ? -9.443 14.118 9.861 1.00 85.75 97 THR A N 1
ATOM 739 C CA . THR A 1 97 ? -8.374 15.093 9.600 1.00 85.75 97 THR A CA 1
ATOM 740 C C . THR A 1 97 ? -7.009 14.698 10.168 1.00 85.75 97 THR A C 1
ATOM 742 O O . THR A 1 97 ? -6.030 15.405 9.958 1.00 85.75 97 THR A O 1
ATOM 745 N N . SER A 1 98 ? -6.908 13.582 10.898 1.00 91.88 98 SER A N 1
ATOM 746 C CA . SER A 1 98 ? -5.606 13.071 11.334 1.00 91.88 98 SER A CA 1
ATOM 747 C C . SER A 1 98 ? -4.760 12.702 10.116 1.00 91.88 98 SER A C 1
ATOM 749 O O . SER A 1 98 ? -5.275 12.095 9.179 1.00 91.88 98 SER A O 1
ATOM 751 N N . THR A 1 99 ? -3.457 12.984 10.163 1.00 93.00 99 THR A N 1
ATOM 752 C CA . THR A 1 99 ? -2.494 12.629 9.107 1.00 93.00 99 THR A CA 1
ATOM 753 C C . THR A 1 99 ? -2.604 11.168 8.678 1.00 93.00 99 THR A C 1
ATOM 755 O O . THR A 1 99 ? -2.604 10.886 7.484 1.00 93.00 99 THR A O 1
ATOM 758 N N . LEU A 1 100 ? -2.792 10.238 9.624 1.00 89.44 100 LEU A N 1
ATOM 759 C CA . LEU A 1 100 ? -2.950 8.822 9.286 1.00 89.44 100 LEU A CA 1
ATOM 760 C C . LEU A 1 100 ? -4.285 8.528 8.589 1.00 89.44 100 LEU A C 1
ATOM 762 O O . LEU A 1 100 ? -4.331 7.697 7.690 1.00 89.44 100 LEU A O 1
ATOM 766 N N . SER A 1 101 ? -5.369 9.196 8.989 1.00 89.56 101 SER A N 1
ATOM 767 C CA . SER A 1 101 ? -6.668 9.048 8.322 1.00 89.56 101 SER A CA 1
ATOM 768 C C . SER A 1 101 ? -6.611 9.608 6.904 1.00 89.56 101 SER A C 1
ATOM 770 O O . SER A 1 101 ? -7.064 8.945 5.977 1.00 89.56 101 SER A O 1
ATOM 772 N N . LEU A 1 102 ? -6.007 10.786 6.730 1.00 92.62 102 LEU A N 1
ATOM 773 C CA . LEU A 1 102 ? -5.834 11.412 5.425 1.00 92.62 102 LEU A CA 1
ATOM 774 C C . LEU A 1 102 ? -4.974 10.542 4.502 1.00 92.62 102 LEU A C 1
ATOM 776 O O . LEU A 1 102 ? -5.386 10.279 3.378 1.00 92.62 102 LEU A O 1
ATOM 780 N N . ALA A 1 103 ? -3.840 10.034 4.996 1.00 92.25 103 ALA A N 1
ATOM 781 C CA . ALA A 1 103 ? -2.976 9.122 4.251 1.00 92.25 103 ALA A CA 1
ATOM 782 C C . ALA A 1 103 ? -3.686 7.808 3.885 1.00 92.25 103 ALA A C 1
ATOM 784 O O . ALA A 1 103 ? -3.534 7.313 2.775 1.00 92.25 103 ALA A O 1
ATOM 785 N N . ALA A 1 104 ? -4.490 7.247 4.793 1.00 91.44 104 ALA A N 1
ATOM 786 C CA . ALA A 1 104 ? -5.246 6.029 4.513 1.00 91.44 104 ALA A CA 1
ATOM 787 C C . ALA A 1 104 ? -6.306 6.251 3.423 1.00 91.44 104 ALA A C 1
ATOM 789 O O . ALA A 1 104 ? -6.436 5.432 2.515 1.00 91.44 104 ALA A O 1
ATOM 790 N N . TYR A 1 105 ? -7.052 7.357 3.489 1.00 92.00 105 TYR A N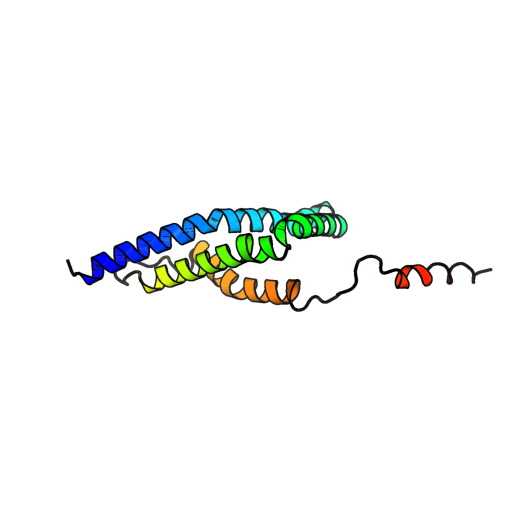 1
ATOM 791 C CA . TYR A 1 105 ? -8.078 7.667 2.495 1.00 92.00 105 TYR A CA 1
ATOM 792 C C . TYR A 1 105 ? -7.487 8.056 1.140 1.00 92.00 105 TYR A C 1
ATOM 794 O O . TYR A 1 105 ? -8.001 7.614 0.115 1.00 92.00 105 TYR A O 1
ATOM 802 N N . SER A 1 106 ? -6.393 8.822 1.116 1.00 93.81 106 SER A N 1
ATOM 803 C CA . SER A 1 106 ? -5.693 9.114 -0.135 1.00 93.81 106 SER A CA 1
ATOM 804 C C . SER A 1 106 ? -5.137 7.830 -0.752 1.00 93.81 106 SER A C 1
ATOM 806 O O . SER A 1 106 ? -5.352 7.588 -1.937 1.00 93.81 106 SER A O 1
ATOM 808 N N . ALA A 1 107 ? -4.519 6.953 0.045 1.00 93.50 107 ALA A N 1
ATOM 809 C CA . ALA A 1 107 ? -4.013 5.671 -0.433 1.00 93.50 107 ALA A CA 1
ATOM 810 C C . ALA A 1 107 ? -5.128 4.774 -0.995 1.00 93.50 107 ALA A C 1
ATOM 812 O O . ALA A 1 107 ? -4.933 4.167 -2.044 1.00 93.50 107 ALA A O 1
ATOM 813 N N . LEU A 1 108 ? -6.309 4.730 -0.367 1.00 93.50 108 LEU A N 1
ATOM 814 C CA . LEU A 1 108 ? -7.453 3.956 -0.869 1.00 93.50 108 LEU A CA 1
ATOM 815 C C . LEU A 1 108 ? -7.893 4.363 -2.282 1.00 93.50 108 LEU A C 1
ATOM 817 O O . LEU A 1 108 ? -8.393 3.518 -3.018 1.00 93.50 108 LEU A O 1
ATOM 821 N N . ILE A 1 109 ? -7.696 5.627 -2.664 1.00 95.56 109 ILE A N 1
ATOM 822 C CA . ILE A 1 109 ? -8.057 6.144 -3.991 1.00 95.56 109 ILE A CA 1
ATOM 823 C C . ILE A 1 109 ? -6.876 6.031 -4.961 1.00 95.56 109 ILE A C 1
ATOM 825 O O . ILE A 1 109 ? -7.018 5.506 -6.065 1.00 95.56 109 ILE A O 1
ATOM 829 N N . PHE A 1 110 ? -5.697 6.509 -4.562 1.00 96.06 110 PHE A N 1
ATOM 830 C CA . PHE A 1 110 ? -4.558 6.640 -5.467 1.00 96.06 110 PHE A CA 1
ATOM 831 C C . PHE A 1 110 ? -3.783 5.339 -5.678 1.00 96.06 110 PHE A C 1
ATOM 833 O O . PHE A 1 110 ? -3.201 5.175 -6.745 1.00 96.06 110 PHE A O 1
ATOM 840 N N . VAL A 1 111 ? -3.776 4.397 -4.726 1.00 93.56 111 VAL A N 1
ATOM 841 C CA . VAL A 1 111 ? -3.065 3.117 -4.906 1.00 93.56 111 VAL A CA 1
ATOM 842 C C . VAL A 1 111 ? -3.690 2.269 -6.020 1.00 93.56 111 VAL A C 1
ATOM 844 O O . VAL A 1 111 ? -2.928 1.804 -6.867 1.00 93.56 111 VAL A O 1
ATOM 847 N N . PRO A 1 112 ? -5.026 2.090 -6.109 1.00 93.12 112 PRO A N 1
ATOM 848 C CA . PRO A 1 112 ? -5.637 1.393 -7.243 1.00 93.12 112 PRO A CA 1
ATOM 849 C C . PRO A 1 112 ? -5.309 2.042 -8.590 1.00 93.12 112 PRO A C 1
ATOM 851 O O . PRO A 1 112 ? -4.955 1.340 -9.534 1.00 93.12 112 PRO A O 1
ATOM 854 N N . ILE A 1 113 ? -5.361 3.376 -8.664 1.00 95.06 113 ILE A N 1
ATOM 855 C CA . ILE A 1 113 ? -5.020 4.127 -9.880 1.00 95.06 113 ILE A CA 1
ATOM 856 C C . ILE A 1 113 ? -3.541 3.920 -10.235 1.00 95.06 113 ILE A C 1
ATOM 858 O O . ILE A 1 113 ? -3.219 3.588 -11.371 1.00 95.06 113 ILE A O 1
ATOM 862 N N . HIS A 1 114 ? -2.639 4.051 -9.258 1.00 92.94 114 HIS A N 1
ATOM 863 C CA . HIS A 1 114 ? -1.205 3.822 -9.432 1.00 92.94 114 HIS A CA 1
ATOM 864 C C . HIS A 1 114 ? -0.914 2.399 -9.925 1.00 92.94 114 HIS A C 1
ATOM 866 O O . HIS A 1 114 ? -0.170 2.218 -10.889 1.00 92.94 114 HIS A O 1
ATOM 872 N N . PHE A 1 115 ? -1.529 1.389 -9.304 1.00 91.44 115 PHE A N 1
ATOM 873 C CA . PHE A 1 115 ? -1.388 -0.006 -9.712 1.00 91.44 115 PHE A CA 1
ATOM 874 C C . PHE A 1 115 ? -1.900 -0.223 -11.137 1.00 91.44 115 PHE A C 1
ATOM 876 O O . PHE A 1 115 ? -1.206 -0.828 -11.947 1.00 91.44 115 PHE A O 1
ATOM 883 N N . PHE A 1 116 ? -3.074 0.311 -11.476 1.00 91.12 116 PHE A N 1
ATOM 884 C CA . PHE A 1 116 ? -3.634 0.189 -12.819 1.00 91.12 116 PHE A CA 1
ATOM 885 C C . PHE A 1 116 ? -2.700 0.794 -13.875 1.00 91.12 116 PHE A C 1
ATOM 887 O O . PHE A 1 116 ? -2.301 0.099 -14.808 1.00 91.12 116 PHE A O 1
ATOM 894 N N . THR A 1 117 ? -2.277 2.044 -13.688 1.00 90.25 117 THR A N 1
ATOM 895 C CA . THR A 1 117 ? -1.433 2.763 -14.651 1.00 90.25 117 THR A CA 1
ATOM 896 C C . THR A 1 117 ? -0.064 2.108 -14.836 1.00 90.25 117 THR A C 1
ATOM 898 O O . THR A 1 117 ? 0.428 2.011 -15.956 1.00 90.25 117 THR A O 1
ATOM 901 N N . HIS A 1 118 ? 0.571 1.632 -13.762 1.00 86.19 118 HIS A N 1
ATOM 902 C CA . HIS A 1 118 ? 1.935 1.098 -13.855 1.00 86.19 118 HIS A CA 1
ATOM 903 C C . HIS A 1 118 ? 2.015 -0.414 -14.067 1.00 86.19 118 HIS A C 1
ATOM 905 O O . HIS A 1 118 ? 3.048 -0.897 -14.537 1.00 86.19 118 HIS A O 1
ATOM 911 N N . ARG A 1 119 ? 0.971 -1.173 -13.717 1.00 85.06 119 ARG A N 1
ATOM 912 C CA . ARG A 1 119 ? 0.980 -2.641 -13.799 1.00 85.06 119 ARG A CA 1
ATOM 913 C C . ARG A 1 119 ? 0.065 -3.193 -14.884 1.00 85.06 119 ARG A C 1
ATOM 915 O O . ARG A 1 119 ? 0.453 -4.165 -15.521 1.00 85.06 119 ARG A O 1
ATOM 922 N N . LEU A 1 120 ? -1.114 -2.603 -15.090 1.00 85.56 120 LEU A N 1
ATOM 923 C CA . LEU A 1 120 ? -2.135 -3.143 -15.999 1.00 85.56 120 LEU A CA 1
ATOM 924 C C . LEU A 1 120 ? -2.169 -2.432 -17.356 1.00 85.56 120 LEU A C 1
ATOM 926 O O . LEU A 1 120 ? -2.407 -3.084 -18.368 1.00 85.56 120 LEU A O 1
ATOM 930 N N . ALA A 1 121 ? -1.900 -1.125 -17.389 1.00 85.19 121 ALA A N 1
ATOM 931 C CA . ALA A 1 121 ? -1.959 -0.308 -18.600 1.00 85.19 121 ALA A CA 1
ATOM 932 C C . ALA A 1 121 ? -0.703 0.575 -18.794 1.00 85.19 121 ALA A C 1
ATOM 934 O O . ALA A 1 121 ? -0.819 1.802 -18.837 1.00 85.19 121 ALA A O 1
ATOM 935 N N . PRO A 1 122 ? 0.508 -0.011 -18.910 1.00 79.12 122 PRO A N 1
ATOM 936 C CA . PRO A 1 122 ? 1.718 0.768 -19.151 1.00 79.12 122 PRO A CA 1
ATOM 937 C C . PRO A 1 122 ? 1.716 1.386 -20.559 1.00 79.12 122 PRO A C 1
ATOM 939 O O . PRO A 1 122 ? 1.402 0.723 -21.546 1.00 79.12 122 PRO A O 1
ATOM 942 N N . THR A 1 123 ? 2.133 2.649 -20.665 1.00 70.44 123 THR A N 1
ATOM 943 C CA . THR A 1 123 ? 2.169 3.424 -21.921 1.00 70.44 123 THR A CA 1
ATOM 944 C C . THR A 1 123 ? 3.223 2.960 -22.929 1.00 70.44 123 THR A C 1
ATOM 946 O O . THR A 1 123 ? 3.135 3.319 -24.099 1.00 70.44 123 THR A O 1
ATOM 949 N N . ASN A 1 124 ? 4.211 2.161 -22.515 1.00 62.56 124 ASN A N 1
ATOM 950 C CA . ASN A 1 124 ? 5.171 1.547 -23.426 1.00 62.56 124 ASN A CA 1
ATOM 951 C C . ASN A 1 124 ? 5.486 0.114 -22.974 1.00 62.56 124 ASN A C 1
ATOM 953 O O . ASN A 1 124 ? 5.987 -0.106 -21.871 1.00 62.56 124 ASN A O 1
ATOM 957 N N . THR A 1 125 ? 5.168 -0.863 -23.822 1.00 57.19 125 THR A N 1
ATOM 958 C CA . THR A 1 125 ? 5.427 -2.296 -23.600 1.00 57.19 125 THR A CA 1
ATOM 959 C C . THR A 1 125 ? 6.784 -2.742 -24.152 1.00 57.19 125 THR A C 1
ATOM 961 O O . THR A 1 125 ? 7.179 -3.890 -23.943 1.00 57.19 125 THR A O 1
ATOM 964 N N . ALA A 1 126 ? 7.516 -1.856 -24.839 1.00 54.06 126 ALA A N 1
ATOM 965 C CA . ALA A 1 126 ? 8.795 -2.186 -25.451 1.00 54.06 126 ALA A CA 1
ATOM 966 C C . ALA A 1 126 ? 9.915 -2.339 -24.397 1.00 54.06 126 ALA A C 1
ATOM 968 O O . ALA A 1 126 ? 10.085 -1.463 -23.542 1.00 54.06 126 ALA A O 1
ATOM 969 N N . PRO A 1 127 ? 10.735 -3.406 -24.466 1.00 53.88 127 PRO A N 1
ATOM 970 C CA . PRO A 1 127 ? 11.989 -3.472 -23.723 1.00 53.88 127 PRO A CA 1
ATOM 971 C C . PRO A 1 127 ? 12.906 -2.316 -24.158 1.00 53.88 127 PRO A C 1
ATOM 973 O O . PRO A 1 127 ? 12.986 -2.043 -25.362 1.00 53.88 127 PRO A O 1
ATOM 976 N N . PRO A 1 128 ? 13.643 -1.655 -23.243 1.00 56.28 128 PRO A N 1
ATOM 977 C CA . PRO A 1 128 ? 14.698 -0.739 -23.654 1.00 56.28 128 PRO A CA 1
ATOM 978 C C . PRO A 1 128 ? 15.739 -1.564 -24.425 1.00 56.28 128 PRO A C 1
ATOM 980 O O . PRO A 1 128 ? 16.372 -2.452 -23.858 1.00 56.28 128 PRO A O 1
ATOM 983 N N . SER A 1 129 ? 15.865 -1.296 -25.730 1.00 54.59 129 SER A N 1
ATOM 984 C CA . SER A 1 129 ? 16.595 -2.061 -26.762 1.00 54.59 129 SER A CA 1
ATOM 985 C C . SER A 1 129 ? 15.886 -3.297 -27.354 1.00 54.59 129 SER A C 1
ATOM 987 O O . SER A 1 129 ? 16.351 -4.429 -27.255 1.00 54.59 129 SER A O 1
ATOM 989 N N . SER A 1 130 ? 14.797 -3.088 -28.102 1.00 42.28 130 SER A N 1
ATOM 990 C CA . SER A 1 130 ? 14.436 -4.067 -29.140 1.00 42.28 130 SER A CA 1
ATOM 991 C C . SER A 1 130 ? 15.460 -3.998 -30.297 1.00 42.28 130 SER A C 1
ATOM 993 O O . SER A 1 130 ? 15.841 -2.897 -30.708 1.00 42.28 130 SER A O 1
ATOM 995 N N . PRO A 1 131 ? 15.920 -5.129 -30.870 1.00 54.41 131 PRO A N 1
ATOM 996 C CA . PRO A 1 131 ? 16.850 -5.131 -32.007 1.00 54.41 131 PRO A CA 1
ATOM 997 C C . PRO A 1 131 ? 16.343 -4.371 -33.244 1.00 54.41 131 PRO A C 1
ATOM 999 O O . PRO A 1 131 ? 17.142 -3.959 -34.083 1.00 54.41 131 PRO A O 1
ATOM 1002 N N . SER A 1 132 ? 15.028 -4.159 -33.359 1.00 53.53 132 SER A N 1
ATOM 1003 C CA . SER A 1 132 ? 14.417 -3.367 -34.431 1.00 53.53 132 SER A CA 1
ATOM 1004 C C . SER A 1 132 ? 14.787 -1.884 -34.396 1.00 53.53 132 SER A C 1
ATOM 1006 O O . SER A 1 132 ? 14.773 -1.261 -35.451 1.00 53.53 132 SER A O 1
ATOM 1008 N N . ASP A 1 133 ? 15.174 -1.334 -33.243 1.00 52.19 133 ASP A N 1
ATOM 1009 C CA . ASP A 1 133 ? 15.572 0.078 -33.116 1.00 52.19 133 ASP A CA 1
ATOM 1010 C C . ASP A 1 133 ? 17.047 0.305 -33.515 1.00 52.19 133 ASP A C 1
ATOM 1012 O O . ASP A 1 133 ? 17.445 1.354 -34.016 1.00 52.19 133 ASP A O 1
ATOM 1016 N N . ARG A 1 134 ? 17.884 -0.738 -33.408 1.00 53.69 134 ARG A N 1
ATOM 1017 C CA . ARG A 1 134 ? 19.318 -0.662 -33.740 1.00 53.69 134 ARG A CA 1
ATOM 1018 C C . ARG A 1 134 ? 19.601 -0.644 -35.252 1.00 53.69 134 ARG A C 1
ATOM 1020 O O . ARG A 1 134 ? 20.702 -0.280 -35.655 1.00 53.69 134 ARG A O 1
ATOM 1027 N N . ARG A 1 135 ? 18.631 -1.018 -36.100 1.00 53.00 135 ARG A N 1
ATOM 1028 C CA . ARG A 1 135 ? 18.792 -1.044 -37.572 1.00 53.00 135 ARG A CA 1
ATOM 1029 C C . ARG A 1 135 ? 18.605 0.312 -38.255 1.00 53.00 135 ARG A C 1
ATOM 1031 O O . ARG A 1 135 ? 19.095 0.486 -39.366 1.00 53.00 135 ARG A O 1
ATOM 1038 N N . ASN A 1 136 ? 17.954 1.270 -37.596 1.00 49.81 136 ASN A N 1
ATOM 1039 C CA . ASN A 1 136 ? 17.669 2.579 -38.197 1.00 49.81 136 ASN A CA 1
ATOM 1040 C C . ASN A 1 136 ? 18.809 3.593 -37.993 1.00 49.81 136 ASN A C 1
ATOM 1042 O O . ASN A 1 136 ? 18.917 4.567 -38.735 1.00 49.81 136 ASN A O 1
ATOM 1046 N N . TRP A 1 137 ? 19.699 3.353 -37.026 1.00 53.72 137 TRP A N 1
ATOM 1047 C CA . TRP A 1 137 ? 20.856 4.218 -36.770 1.00 53.72 137 TRP A CA 1
ATOM 1048 C C . TRP A 1 137 ? 22.023 3.974 -37.730 1.00 53.72 137 TRP A C 1
ATOM 1050 O O . TRP A 1 137 ? 22.753 4.908 -38.049 1.00 53.72 137 TRP A O 1
ATOM 1060 N N . THR A 1 138 ? 22.191 2.750 -38.239 1.00 53.56 138 THR A N 1
ATOM 1061 C CA . THR A 1 138 ? 23.313 2.408 -39.130 1.00 53.56 138 THR A CA 1
ATOM 1062 C C . THR A 1 138 ? 23.078 2.793 -40.589 1.00 53.56 138 THR A C 1
ATOM 1064 O O . THR A 1 138 ? 24.034 2.893 -41.351 1.00 53.56 138 THR A O 1
ATOM 1067 N N . THR A 1 139 ? 21.831 3.041 -40.997 1.00 51.75 139 THR A N 1
ATOM 1068 C CA . THR A 1 139 ? 21.494 3.396 -42.386 1.00 51.75 139 THR A CA 1
ATOM 1069 C C . THR A 1 139 ? 21.420 4.901 -42.643 1.00 51.75 139 THR A C 1
ATOM 1071 O O . THR A 1 139 ? 21.546 5.308 -43.796 1.00 51.75 139 THR A O 1
ATOM 1074 N N . SER A 1 140 ? 21.273 5.751 -41.615 1.00 49.28 140 SER A N 1
ATOM 1075 C CA . SER A 1 140 ? 21.190 7.210 -41.825 1.00 49.28 140 SER A CA 1
ATOM 1076 C C . SER A 1 140 ? 22.542 7.941 -41.801 1.00 49.28 140 SER A C 1
ATOM 1078 O O . SER A 1 140 ? 22.642 9.043 -42.340 1.00 49.28 140 SER A O 1
ATOM 1080 N N . SER A 1 141 ? 23.607 7.332 -41.263 1.00 53.97 141 SER A N 1
ATOM 1081 C CA . SER A 1 141 ? 24.943 7.952 -41.220 1.00 53.97 141 SER A CA 1
ATOM 1082 C C . SER A 1 141 ? 25.755 7.805 -42.512 1.00 53.97 141 SER A C 1
ATOM 1084 O O . SER A 1 141 ? 26.772 8.472 -42.661 1.00 53.97 141 SER A O 1
ATOM 1086 N N . SER A 1 142 ? 25.298 6.998 -43.477 1.00 54.22 142 SER A N 1
ATOM 1087 C CA . SER A 1 142 ? 26.000 6.763 -44.751 1.00 54.22 142 SER A CA 1
ATOM 1088 C C . SER A 1 142 ? 25.462 7.596 -45.928 1.00 54.22 142 SER A C 1
ATOM 1090 O O . SER A 1 142 ? 25.779 7.307 -47.081 1.00 54.22 142 SER A O 1
ATOM 1092 N N . ARG A 1 143 ? 24.624 8.612 -45.671 1.00 54.19 143 ARG A N 1
ATOM 1093 C CA . ARG A 1 143 ? 23.981 9.436 -46.716 1.00 54.19 143 ARG A CA 1
ATOM 1094 C C . ARG A 1 143 ? 24.188 10.942 -46.533 1.00 54.19 143 ARG A C 1
ATOM 1096 O O . ARG A 1 143 ? 23.292 11.737 -46.801 1.00 54.19 143 ARG A O 1
ATOM 1103 N N . ARG A 1 144 ? 25.375 11.325 -46.065 1.00 53.06 144 ARG A N 1
ATOM 1104 C CA . ARG A 1 144 ? 25.920 12.678 -46.220 1.00 53.06 144 ARG A CA 1
ATOM 1105 C C . ARG A 1 144 ? 27.389 12.572 -46.620 1.00 53.06 144 ARG A C 1
ATOM 1107 O O . ARG A 1 144 ? 28.259 12.504 -45.759 1.00 53.06 144 ARG A O 1
ATOM 1114 N N . VAL A 1 145 ? 27.608 12.511 -47.930 1.00 51.53 145 VAL A N 1
ATOM 1115 C CA . VAL A 1 145 ? 28.841 12.920 -48.610 1.00 51.53 145 VAL A CA 1
ATOM 1116 C C . VAL A 1 145 ? 28.419 13.953 -49.639 1.00 51.53 145 VAL A C 1
ATOM 1118 O O . VAL A 1 145 ? 27.372 13.695 -50.279 1.00 51.53 145 VAL A O 1
#

Foldseek 3Di:
DDPLVVVLVVLLVVLVVLLVVLVVLQVVLCVLLVVLVVCCVPPNPVSSVVSVVVSCVPAVDPPRVVVSPVVSVCSNLVSVVVSVVSDDVVPPPDDCPPPVNVVSVVCVPVVVVVCCDPPVNDPDPDDPDDVVVVVVVVPPVVPDD

InterPro domains:
  IPR039960 Mitochondrial adapter protein MCP1 [PTHR38409] (7-127)

Sequence (145 aa):
MNPGDHSRNTSTSILTKFTRASAPFISTFLLVHLSAPLLANVGGSSLSSNVMLLGREYYQTPFREKYLLLTPLAIHVASGLAHRLLTPSSKQPRKATSTLSLAAYSALIFVPIHFFTHRLAPTNTAPPSSPSDRRNWTTSSSRRV